Protein 6N1L (pdb70)

Nearest PDB structures (foldseek):
  6n1l-assembly1_A  TM=1.007E+00  e=5.456E-18  Borreliella burgdorferi B31
  7mzt-assembly1_I  TM=9.643E-01  e=5.261E-14  Borreliella burgdorferi B31
  7rpr-assembly2_B  TM=9.375E-01  e=7.278E-10  Borrelia miyamotoi FR64b
  7rps-assembly1_A  TM=7.493E-01  e=1.195E-04  Borrelia miyamotoi FR64b

B-factor: mean 42.78, std 10.89, range [22.48, 83.99]

Sequence (141 aa):
RYQSYLEGVKYNVDSAIQTITKIYNTYTLFSTKLTQMYSTRLDNFAKAKAKEEAAKFTKEDLEKNFKTLLNYIQVSVKTAANFVYINDTHAKRKLENIEAEIKTLIAKIKEQSNLYEAYKAIVTSILLMRDSLKEVQGIID

Foldseek 3Di:
DLVVLLVLLLVLLVVLLVLLVVLLVVLVLLVVLVDLLPDPVDDPVRNVVSVVVNVPDDLVVVLVSLVSNLVSLVSSLVSLVPDDDDLSVVLSVLSVVLSVVSVVLSVQLVPDPDNNVSSVVCSVVSVVVSVSSVVSSVSRD

Radius of gyration: 18.2 Å; Cα contacts (8 Å, |Δi|>4): 124; chains: 1; bounding box: 62×23×26 Å

GO terms:
  GO:0060090 molecular adaptor activity (F, IDA)
  GO:0060090 molecular adaptor activity (F, EXP)
  GO:0001968 fibronectin binding (F, IPI)

Structure (mmCIF, N/CA/C/O backbone):
data_6N1L
#
_entry.id   6N1L
#
_cell.length_a   66.530
_cell.length_b   66.530
_cell.length_c   79.508
_cell.angle_alpha   90.000
_cell.angle_beta   90.000
_cell.angle_gamma   120.000
#
_symmetry.space_group_name_H-M   'P 65'
#
loop_
_entity.id
_entity.type
_entity.pdbx_description
1 polymer 'Fibronectin-binding protein BBK32'
2 water water
#
loop_
_atom_site.group_PDB
_atom_site.id
_atom_site.type_symbol
_atom_site.label_atom_id
_atom_site.label_alt_id
_atom_site.label_comp_id
_atom_site.label_asym_id
_atom_site.label_entity_id
_atom_site.label_seq_id
_atom_site.pdbx_PDB_ins_code
_atom_site.Cartn_x
_atom_site.Cartn_y
_atom_site.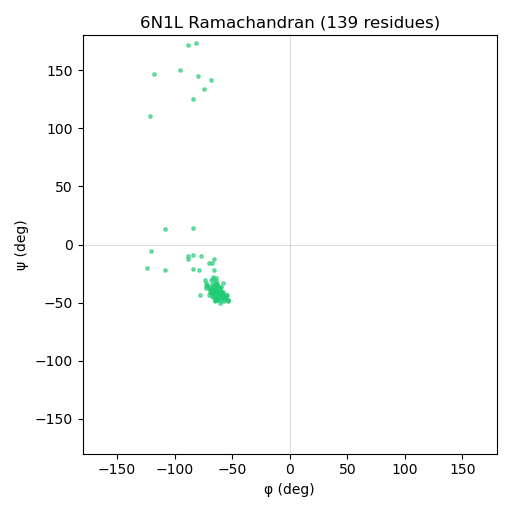Cartn_z
_atom_site.occupancy
_atom_site.B_iso_or_equiv
_atom_site.auth_seq_id
_atom_site.auth_comp_id
_atom_site.auth_asym_id
_atom_site.auth_atom_id
_atom_site.pdbx_PDB_model_num
ATOM 1 N N . ARG A 1 8 ? -16.98933 25.97595 31.08345 1.000 60.81838 208 ARG A N 1
ATOM 2 C CA . ARG A 1 8 ? -17.03925 26.80785 29.88552 1.000 60.53163 208 ARG A CA 1
ATOM 3 C C . ARG A 1 8 ? -16.39168 28.16575 30.15646 1.000 58.27261 208 ARG A C 1
ATOM 4 O O . ARG A 1 8 ? -15.26510 28.43131 29.73274 1.000 60.07111 208 ARG A O 1
ATOM 12 N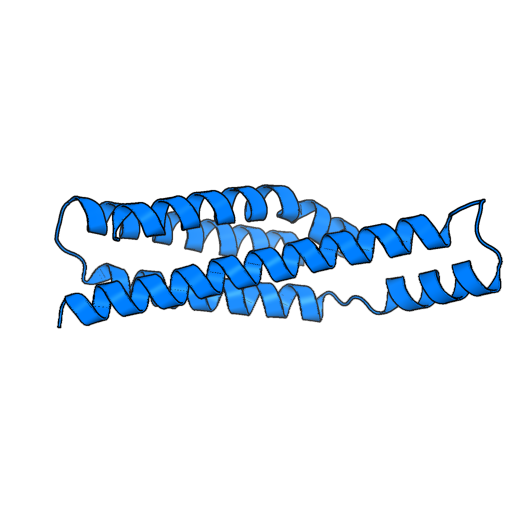 N . TYR A 1 9 ? -17.12255 29.02726 30.86698 1.000 59.06921 209 TYR A N 1
ATOM 13 C CA . TYR A 1 9 ? -16.55529 30.29523 31.31138 1.000 57.11394 209 TYR A CA 1
ATOM 14 C C . TYR A 1 9 ? -15.45453 30.07584 32.33685 1.000 58.29013 209 TYR A C 1
ATOM 15 O O . TYR A 1 9 ? -14.52222 30.88409 32.42938 1.000 54.23804 209 TYR A O 1
ATOM 24 N N . GLN A 1 10 ? -15.55506 28.99825 33.11932 1.000 56.40395 21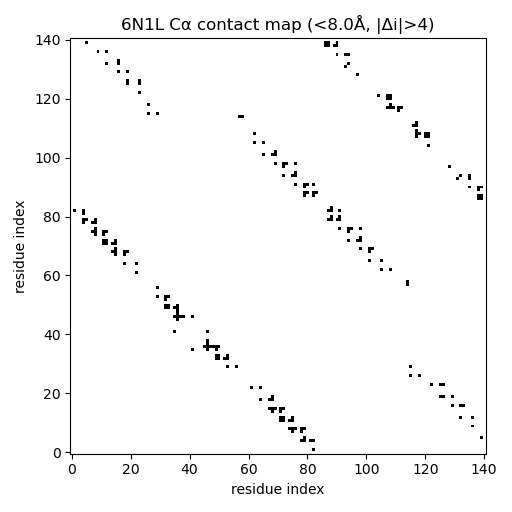0 GLN A N 1
ATOM 25 C CA . GLN A 1 10 ? -14.49102 28.65644 34.05653 1.000 57.70720 210 GLN A CA 1
ATOM 26 C C . GLN A 1 10 ? -13.18879 28.36426 33.32848 1.000 54.12185 210 GLN A C 1
ATOM 27 O O . GLN A 1 10 ? -12.11018 28.75406 33.79366 1.000 57.98870 210 GLN A O 1
ATOM 33 N N . SER A 1 11 ? -13.26354 27.67987 32.18366 1.000 50.52551 211 SER A N 1
ATOM 34 C CA . SER A 1 11 ? -12.04296 27.35365 31.45554 1.000 53.71201 211 SER A CA 1
ATOM 35 C C . SER A 1 11 ? -11.36183 28.60632 30.90996 1.000 52.50694 211 SER A C 1
ATOM 36 O O . SER A 1 11 ? -10.13638 28.6165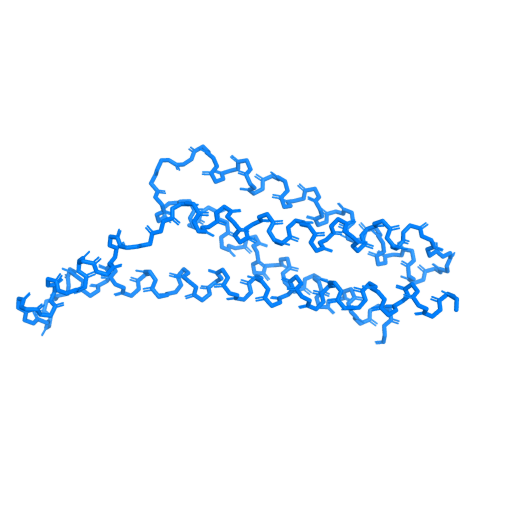4 30.73741 1.000 52.20818 211 SER A O 1
ATOM 39 N N . TYR A 1 12 ? -12.12953 29.66351 30.62901 1.000 48.04324 212 TYR A N 1
ATOM 40 C CA . TYR A 1 12 ? -11.52076 30.94830 30.29435 1.000 51.69482 212 TYR A CA 1
ATOM 41 C C . TYR A 1 12 ? -10.74779 31.50759 31.48225 1.000 50.34103 212 TYR A C 1
ATOM 42 O O . TYR A 1 12 ? -9.59475 31.93500 31.34260 1.000 45.89294 212 TYR A O 1
ATOM 51 N N . LEU A 1 13 ? -11.37438 31.52075 32.66102 1.000 48.11816 213 LEU A N 1
ATOM 52 C CA . LEU A 1 13 ? -10.70610 32.03827 33.84980 1.000 51.77964 213 LEU A CA 1
ATOM 53 C C . LEU A 1 13 ? -9.46724 31.21410 34.18658 1.000 53.37328 213 LEU A C 1
ATOM 54 O O . LEU A 1 13 ? -8.42939 31.76740 34.57450 1.000 53.07441 213 LEU A O 1
ATOM 59 N N . GLU A 1 14 ? -9.55226 29.89092 34.02025 1.000 52.20935 214 GLU A N 1
ATOM 60 C CA . GLU A 1 14 ? -8.40142 29.02276 34.25789 1.000 53.35968 214 GLU A CA 1
ATOM 61 C C . GLU A 1 14 ? -7.28573 29.29994 33.25762 1.000 51.25790 214 GLU A C 1
ATOM 62 O O . GLU A 1 14 ? -6.10818 29.38072 33.62874 1.000 52.01409 214 GLU A O 1
ATOM 68 N N . GLY A 1 15 ? -7.63940 29.41967 31.97559 1.000 48.10992 215 GLY A N 1
ATOM 69 C CA . GLY A 1 15 ? -6.64386 29.72101 30.95995 1.000 46.61062 215 GLY A CA 1
ATOM 70 C C . GLY A 1 15 ? -5.92602 31.03670 31.20805 1.000 45.44724 215 GLY A C 1
ATOM 71 O O . GLY A 1 15 ? -4.70966 31.13179 31.03287 1.000 42.77266 215 GLY A O 1
ATOM 72 N N . VAL A 1 16 ? -6.66217 32.06869 31.62633 1.000 41.71555 216 VAL A N 1
ATOM 73 C CA . VAL A 1 16 ? -6.00943 33.34967 31.89151 1.000 42.21784 216 VAL A CA 1
ATOM 74 C C . VAL A 1 16 ? -5.10650 33.24009 33.11439 1.000 46.47427 216 VAL A C 1
ATOM 75 O O . VAL A 1 16 ? -3.96441 33.72404 33.11056 1.000 38.97366 216 VAL A O 1
ATOM 79 N N . LYS A 1 17 ? -5.57825 32.55267 34.15988 1.000 46.56731 217 LYS A N 1
ATOM 80 C CA . LYS A 1 17 ? -4.76783 32.38457 35.36086 1.000 47.28531 217 LYS A CA 1
ATOM 81 C C . LYS A 1 17 ? -3.46763 31.64952 35.05388 1.000 44.16873 217 LYS A C 1
ATOM 82 O O . LYS A 1 17 ? -2.39789 32.03419 35.54316 1.000 47.41548 217 LYS A O 1
ATOM 88 N N . TYR A 1 18 ? -3.53223 30.60520 34.22642 1.000 42.37778 218 TYR A N 1
ATOM 89 C CA . TYR A 1 18 ? -2.32275 29.86037 33.89696 1.000 45.69894 218 TYR A CA 1
ATOM 90 C C . TYR A 1 18 ? -1.33177 30.72898 33.13219 1.000 46.37298 218 TYR A C 1
ATOM 91 O O . TYR A 1 18 ? -0.12780 30.73231 33.42582 1.000 39.95488 218 TYR A O 1
ATOM 100 N N . ASN A 1 19 ? -1.81831 31.45853 32.12781 1.000 41.56205 219 ASN A N 1
ATOM 101 C CA . ASN A 1 19 ? -0.90089 32.21674 31.28717 1.000 39.39296 219 ASN A CA 1
ATOM 102 C C . ASN A 1 19 ? -0.34639 33.43479 32.01516 1.000 39.81479 219 ASN A C 1
ATOM 103 O O . ASN A 1 19 ? 0.81345 33.80776 31.79209 1.000 33.50626 219 ASN A O 1
ATOM 108 N N . VAL A 1 20 ? -1.14016 34.05528 32.89561 1.000 37.01958 220 VAL A N 1
ATOM 109 C CA . VAL A 1 20 ? -0.62140 35.16123 33.69444 1.000 35.93210 220 VAL A CA 1
ATOM 110 C C . VAL A 1 20 ? 0.44528 34.65849 34.66624 1.000 40.22462 220 VAL A C 1
ATOM 111 O O . VAL A 1 20 ? 1.50781 35.28035 34.82931 1.000 34.86767 220 VAL A O 1
ATOM 115 N N . ASP A 1 21 ? 0.19486 33.51236 35.30317 1.000 37.46907 221 ASP A N 1
ATOM 116 C CA . ASP A 1 21 ? 1.19968 32.92961 36.19331 1.000 39.87104 221 ASP A CA 1
ATOM 117 C C . ASP A 1 21 ? 2.48797 32.63480 35.44667 1.000 36.64883 221 ASP A C 1
ATOM 118 O O . ASP A 1 21 ? 3.58625 32.89914 35.95454 1.000 36.50483 221 ASP A O 1
ATOM 123 N N . SER A 1 22 ? 2.37886 32.07567 34.23785 1.000 36.67683 222 SER A N 1
ATOM 124 C CA . SER A 1 22 ? 3.56507 31.81032 33.43522 1.000 37.93720 222 SER A CA 1
ATOM 125 C C . SER A 1 22 ? 4.27234 33.09889 33.04913 1.000 34.25094 222 SER A C 1
ATOM 126 O O . SER A 1 22 ? 5.50219 33.13295 32.96206 1.000 33.01601 222 SER A O 1
ATOM 129 N N . ALA A 1 23 ? 3.51771 34.16487 32.78598 1.000 32.80907 223 ALA A N 1
ATOM 130 C CA . ALA A 1 23 ? 4.15603 35.43601 32.45127 1.000 31.26231 223 ALA A CA 1
ATOM 131 C C . ALA A 1 23 ? 4.90946 35.98774 33.65009 1.000 32.53585 223 ALA A C 1
ATOM 132 O O . ALA A 1 23 ? 6.01771 36.53233 33.50067 1.000 30.63234 223 ALA A O 1
ATOM 134 N N . ILE A 1 24 ? 4.33599 35.83617 34.84503 1.000 31.00312 224 ILE A N 1
ATOM 135 C CA . ILE A 1 24 ? 4.98638 36.29146 36.06669 1.000 33.74152 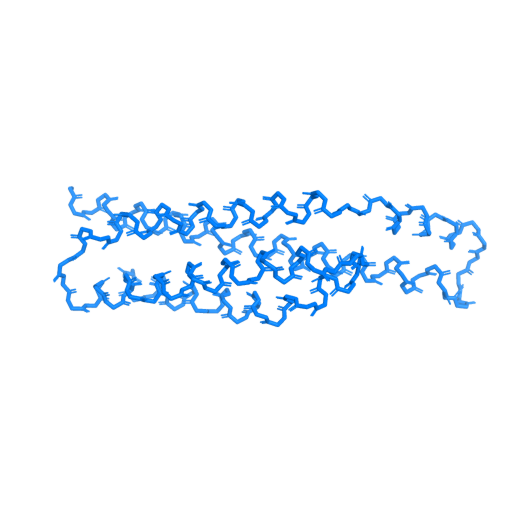224 ILE A CA 1
ATOM 136 C C . ILE A 1 24 ? 6.30080 35.54979 36.25516 1.000 32.29737 224 ILE A C 1
ATOM 137 O O . ILE A 1 24 ? 7.34601 36.15558 36.53395 1.000 29.56255 224 ILE A O 1
ATOM 142 N N . GLN A 1 25 ? 6.25895 34.22565 36.09046 1.000 31.48159 225 GLN A N 1
ATOM 143 C CA . GLN A 1 25 ? 7.47149 33.41230 36.17946 1.000 31.28371 225 GLN A CA 1
ATOM 144 C C . GLN A 1 25 ? 8.52595 33.85202 35.17180 1.000 30.58654 225 GLN A C 1
ATOM 145 O O . GLN A 1 25 ? 9.72741 33.84546 35.47826 1.000 32.92268 225 GLN A O 1
ATOM 151 N N . THR A 1 26 ? 8.10458 34.18005 33.94486 1.000 28.65866 226 THR A N 1
ATOM 152 C CA . THR A 1 26 ? 9.04246 34.59952 32.91404 1.000 27.86100 226 THR A CA 1
ATOM 153 C C . THR A 1 26 ? 9.71426 35.91647 33.28324 1.000 30.87693 226 THR A C 1
ATOM 154 O O . THR A 1 26 ? 10.92059 36.07821 33.07264 1.000 28.23451 226 THR A O 1
ATOM 158 N N . ILE A 1 27 ? 8.94603 36.87823 33.80135 1.000 28.78823 227 ILE A N 1
ATOM 159 C CA . ILE A 1 27 ? 9.55574 38.11857 34.26857 1.000 25.30273 227 ILE A CA 1
ATOM 160 C C . ILE A 1 27 ? 10.58751 37.82879 35.34783 1.000 28.70335 227 ILE A C 1
ATOM 161 O O . ILE A 1 27 ? 11.68413 38.38979 35.34093 1.000 27.22704 227 ILE A O 1
ATOM 166 N N . THR A 1 28 ? 10.25944 36.94733 36.29322 1.000 27.21002 228 THR A N 1
ATOM 167 C CA . THR A 1 28 ? 11.21757 36.64444 37.35040 1.000 31.08126 228 THR A CA 1
ATOM 168 C C . THR A 1 28 ? 12.48440 36.03905 36.76028 1.000 29.08129 228 THR A C 1
ATOM 169 O O . THR A 1 28 ? 13.59844 36.37506 37.18461 1.000 26.61658 228 THR A O 1
ATOM 173 N N . LYS A 1 29 ? 12.33333 35.19364 35.73520 1.000 30.07393 229 LYS A N 1
ATOM 174 C CA . LYS A 1 29 ? 13.49155 34.61440 35.05528 1.000 32.17999 229 LYS A CA 1
ATOM 175 C C . LYS A 1 29 ? 14.35923 35.69495 34.41589 1.000 30.89312 229 LYS A C 1
ATOM 176 O O . LYS A 1 29 ? 15.59581 35.65945 34.52685 1.000 28.68230 229 LYS A O 1
ATOM 182 N N . ILE A 1 30 ? 13.72789 36.67665 33.75785 1.000 27.82528 230 ILE A N 1
ATOM 183 C CA . ILE A 1 30 ? 14.47761 37.76640 33.14378 1.000 26.14274 230 ILE A CA 1
ATOM 184 C C . ILE A 1 30 ? 15.19878 38.58008 34.21392 1.000 25.86556 230 ILE A C 1
ATOM 185 O O . ILE A 1 30 ? 16.36843 38.94360 34.05038 1.000 25.74012 230 ILE A O 1
ATOM 190 N N . TYR A 1 31 ? 14.50395 38.90229 35.31324 1.000 25.38483 231 TYR A N 1
ATOM 191 C CA . TYR A 1 31 ? 15.12909 39.72196 36.34711 1.000 27.68404 231 TYR A CA 1
ATOM 192 C C . TYR A 1 31 ? 16.28295 38.97058 37.01498 1.000 27.05151 231 TYR A C 1
ATOM 193 O O . TYR A 1 31 ? 17.33125 39.55985 37.30457 1.000 28.59525 231 TYR A O 1
ATOM 202 N N . ASN A 1 32 ? 16.10231 37.67070 37.25091 1.000 25.79560 232 ASN A N 1
ATOM 203 C CA . ASN A 1 32 ? 17.18764 36.87741 37.83409 1.000 29.51083 232 ASN A CA 1
ATOM 204 C C . ASN A 1 32 ? 18.39175 36.81307 36.90374 1.000 29.98670 232 ASN A C 1
ATOM 205 O O . ASN A 1 32 ? 19.53922 36.80334 37.37503 1.000 27.90825 232 ASN A O 1
ATOM 210 N N . THR A 1 33 ? 18.15964 36.78852 35.59019 1.000 26.16787 233 THR A N 1
ATOM 211 C CA . THR A 1 33 ? 19.27396 36.83086 34.64111 1.000 29.65199 233 THR A CA 1
ATOM 212 C C . THR A 1 33 ? 20.02850 38.15215 34.74516 1.000 28.12054 233 THR A C 1
ATOM 213 O O . THR A 1 33 ? 21.26437 38.18264 34.79587 1.000 27.13806 233 THR A O 1
ATOM 217 N N . TYR A 1 34 ? 19.29324 39.26124 34.77917 1.000 25.09192 234 TYR A N 1
ATOM 218 C CA . TYR A 1 34 ? 19.91460 40.55985 34.98873 1.000 28.91312 234 TYR A CA 1
ATOM 219 C C . TYR A 1 34 ? 20.74085 40.58450 36.27286 1.000 27.16082 234 TYR A C 1
ATOM 220 O O . TYR A 1 34 ? 21.87517 41.07199 36.27188 1.000 28.13883 234 TYR A O 1
ATOM 229 N N . THR A 1 35 ? 20.21136 40.02463 37.36218 1.000 25.38297 235 THR A N 1
ATOM 230 C CA . THR A 1 35 ? 20.94655 40.04919 38.62879 1.000 29.93204 235 THR A CA 1
ATOM 231 C C . THR A 1 35 ? 22.25870 39.28272 38.50857 1.000 30.47854 235 THR A C 1
ATOM 232 O O . THR A 1 35 ? 23.32669 39.76422 38.92213 1.000 28.44744 235 THR A O 1
ATOM 236 N N . LEU A 1 36 ? 22.19385 38.09953 37.90354 1.000 27.44107 236 LEU A N 1
ATOM 237 C CA . LEU A 1 36 ? 23.38307 37.27212 37.72210 1.000 26.38287 236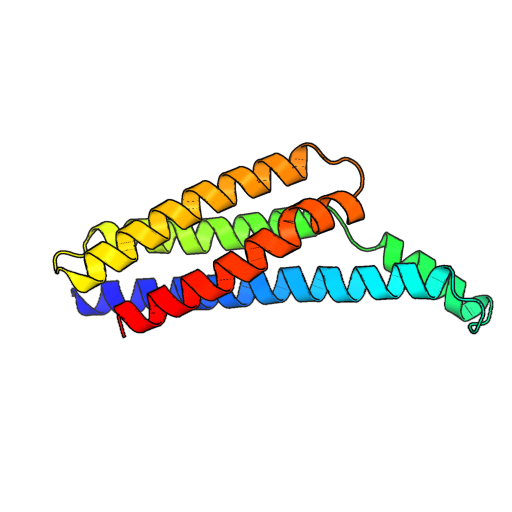 LEU A CA 1
ATOM 238 C C . LEU A 1 36 ? 24.39657 37.95280 36.81026 1.000 28.92377 236 LEU A C 1
ATOM 239 O O . LEU A 1 36 ? 25.59664 37.99174 37.12131 1.000 28.71851 236 LEU A O 1
ATOM 244 N N . PHE A 1 37 ? 23.93828 38.47876 35.66589 1.000 26.86723 237 PHE A N 1
ATOM 245 C CA . PHE A 1 37 ? 24.80012 39.22297 34.75224 1.000 30.46789 237 PHE A CA 1
ATOM 246 C C . PHE A 1 37 ? 25.51883 40.34330 35.49924 1.000 32.53739 237 PHE A C 1
ATOM 247 O O . PHE A 1 37 ? 26.74741 40.47718 35.41885 1.000 31.36975 237 PHE A O 1
ATOM 255 N N . SER A 1 38 ? 24.75792 41.12315 36.28233 1.000 32.02346 238 SER A N 1
ATOM 256 C CA . SER A 1 38 ? 25.33690 42.21895 37.06027 1.000 29.49449 238 SER A CA 1
ATOM 257 C C . SER A 1 38 ? 26.47344 41.75267 37.96335 1.000 31.41830 238 SER A C 1
ATOM 258 O O . SER A 1 38 ? 27.52084 42.41042 38.03884 1.000 35.16519 238 SER A O 1
ATOM 261 N N . THR A 1 39 ? 26.29906 40.61618 38.64374 1.000 29.90319 239 THR A N 1
ATOM 262 C CA . THR A 1 39 ? 27.34547 40.14767 39.55016 1.000 34.89761 239 THR A CA 1
ATOM 263 C C . THR A 1 39 ? 28.60872 39.73263 38.80227 1.000 34.78813 239 THR A C 1
ATOM 264 O O . THR A 1 39 ? 29.71273 39.92747 39.32172 1.000 33.29203 239 THR A O 1
ATOM 268 N N . LYS A 1 40 ? 28.47848 39.17649 37.59073 1.000 31.38513 240 LYS A N 1
ATOM 269 C CA . LYS A 1 40 ? 29.66969 38.82224 36.81802 1.000 32.40580 240 LYS A CA 1
ATOM 270 C C . LYS A 1 40 ? 30.44665 40.06207 36.40110 1.000 35.98829 240 LYS A C 1
ATOM 271 O O . LYS A 1 40 ? 31.68632 40.05361 36.38707 1.000 34.71668 240 LYS A O 1
ATOM 277 N N . LEU A 1 41 ? 29.73269 41.12635 36.02213 1.000 32.31333 241 LEU A N 1
ATOM 278 C CA . LEU A 1 41 ? 30.37635 42.37477 35.64656 1.000 35.12910 241 LEU A CA 1
ATOM 279 C C . LEU A 1 41 ? 31.06522 43.00318 36.84734 1.000 42.70517 241 LEU A C 1
ATOM 280 O O . LEU A 1 41 ? 32.16918 43.55070 36.72294 1.000 40.12715 241 LEU A O 1
ATOM 285 N N . THR A 1 42 ? 30.43215 42.91618 38.02085 1.000 38.15791 242 THR A N 1
ATOM 286 C CA . THR A 1 42 ? 31.06378 43.40452 39.24222 1.000 42.54342 242 THR A CA 1
ATOM 287 C C . THR A 1 42 ? 32.30334 42.58710 39.58242 1.000 41.84315 242 THR A C 1
ATOM 288 O O . THR A 1 42 ? 33.37003 43.14762 39.86346 1.000 47.66891 242 THR A O 1
ATOM 292 N N . GLN A 1 43 ? 32.18731 41.25566 39.53750 1.000 37.21205 243 GLN A N 1
ATOM 293 C CA . GLN A 1 43 ? 33.29676 40.38964 39.93269 1.000 40.08876 243 GLN A CA 1
ATOM 294 C C . GLN A 1 43 ? 34.51472 40.59634 39.04463 1.000 46.49486 243 GLN A C 1
ATOM 295 O O . GLN A 1 43 ? 35.65335 40.60812 39.53231 1.000 44.99703 243 GLN A O 1
ATOM 301 N N . MET A 1 44 ? 34.30312 40.75487 37.73734 1.000 43.38835 244 MET A N 1
ATOM 302 C CA . MET A 1 44 ? 35.44192 40.80761 36.82628 1.000 50.90118 244 MET A CA 1
ATOM 303 C C . MET A 1 44 ? 36.25938 42.08853 36.97843 1.000 53.74993 244 MET A C 1
ATOM 304 O O . MET A 1 44 ? 37.40473 42.12640 36.51780 1.000 58.01487 244 MET A O 1
ATOM 309 N N . TYR A 1 45 ? 35.71926 43.12426 37.62599 1.000 55.06958 245 TYR A N 1
ATOM 310 C CA . TYR A 1 45 ? 36.48235 44.32742 37.94997 1.000 56.09909 245 TYR A CA 1
ATOM 311 C C . TYR A 1 45 ? 36.79628 44.44919 39.43782 1.000 56.11486 245 TYR A C 1
ATOM 312 O O . TYR A 1 45 ? 37.21374 45.52574 39.88100 1.000 60.80610 245 TYR A O 1
ATOM 321 N N . SER A 1 46 ? 36.60547 43.38524 40.21728 1.000 51.27761 246 SER A N 1
ATOM 322 C CA . SER A 1 46 ? 36.75563 43.46871 41.66273 1.000 51.05290 246 SER A CA 1
ATOM 323 C C . SER A 1 46 ? 38.22841 43.41878 42.05875 1.000 56.08295 246 SER A C 1
ATOM 324 O O . SER A 1 46 ? 39.04484 42.74770 41.42097 1.000 57.50894 246 SER A O 1
ATOM 327 N N . THR A 1 47 ? 38.56826 44.16411 43.11074 1.000 57.55680 247 THR A N 1
ATOM 328 C CA . THR A 1 47 ? 39.94290 44.18157 43.59533 1.000 59.78027 247 THR A CA 1
ATOM 329 C C . THR A 1 47 ? 40.22481 43.08674 44.61036 1.000 58.50612 247 THR A C 1
ATOM 330 O O . THR A 1 47 ? 41.39439 42.82995 44.91227 1.000 63.09421 247 THR A O 1
ATOM 334 N N . ARG A 1 48 ? 39.18662 42.42745 45.12572 1.000 58.06105 248 ARG A N 1
ATOM 335 C CA . ARG A 1 48 ? 39.36216 41.37931 46.12099 1.000 58.37680 248 ARG A CA 1
ATOM 336 C C . ARG A 1 48 ? 39.67212 40.01846 45.50926 1.000 55.69007 248 ARG A C 1
ATOM 337 O O . ARG A 1 48 ? 40.20873 39.15221 46.20818 1.000 61.23715 248 ARG A O 1
ATOM 345 N N . LEU A 1 49 ? 39.34656 39.80632 44.23685 1.000 52.34515 249 LEU A N 1
ATOM 346 C CA . LEU A 1 49 ? 39.44579 38.49452 43.60925 1.000 50.80895 249 LEU A CA 1
ATOM 347 C C . LEU A 1 49 ? 40.76733 38.33253 42.86959 1.000 45.95741 249 LEU A C 1
ATOM 348 O O . LEU A 1 49 ? 41.32254 39.29960 42.34456 1.000 48.41610 249 LEU A O 1
ATOM 353 N N . ASP A 1 50 ? 41.24710 37.08954 42.80128 1.000 42.32208 250 ASP A N 1
ATOM 354 C CA . ASP A 1 50 ? 42.49112 36.81223 42.09581 1.000 47.38632 250 ASP A CA 1
ATOM 355 C C . ASP A 1 50 ? 42.24443 36.70489 40.58674 1.000 50.67458 250 ASP A C 1
ATOM 356 O O . ASP A 1 50 ? 41.10419 36.73396 40.10380 1.000 47.54253 250 ASP A O 1
ATOM 361 N N . ASN A 1 51 ? 43.34049 36.58197 39.83525 1.000 43.13037 251 ASN A N 1
ATOM 362 C CA . ASN A 1 51 ? 43.25474 36.67998 38.38100 1.000 45.95540 251 ASN A CA 1
ATOM 363 C C . ASN A 1 51 ? 42.46114 35.53084 37.78132 1.000 43.47613 251 ASN A C 1
ATOM 364 O O . ASN A 1 51 ? 41.65013 35.74410 36.87121 1.000 48.85282 251 ASN A O 1
ATOM 369 N N . PHE A 1 52 ? 42.68161 34.30738 38.27166 1.000 39.86861 252 PHE A N 1
ATOM 370 C CA . PHE A 1 52 ? 41.88637 33.17236 37.81590 1.000 41.30726 252 PHE A CA 1
ATOM 371 C C . PHE A 1 52 ? 40.39648 33.45822 37.97578 1.000 47.35520 252 PHE A C 1
ATOM 372 O O . PHE A 1 52 ? 39.60995 33.27452 37.03783 1.000 44.59891 252 PHE A O 1
ATOM 380 N N . ALA A 1 53 ? 39.99720 33.94658 39.15444 1.000 40.67444 253 ALA A N 1
ATOM 381 C CA . ALA A 1 53 ? 38.57788 34.15690 39.42196 1.000 44.87512 253 ALA A CA 1
ATOM 382 C C . ALA A 1 53 ? 38.00091 35.27662 38.56347 1.000 45.68139 253 ALA A C 1
ATOM 383 O O . ALA A 1 53 ? 36.88170 35.15414 38.05236 1.000 43.27753 253 ALA A O 1
ATOM 385 N N . LYS A 1 54 ? 38.73515 36.38141 38.40295 1.000 40.11117 254 LYS A N 1
ATOM 386 C CA . LYS A 1 54 ? 38.24865 37.45843 37.54693 1.000 44.93789 254 LYS A CA 1
ATOM 387 C C . LYS A 1 54 ? 38.14508 37.00622 36.09616 1.000 46.05501 254 LYS A C 1
ATOM 388 O O . LYS A 1 54 ? 37.22998 37.41557 35.37062 1.000 43.05412 254 LYS A O 1
ATOM 394 N N . ALA A 1 55 ? 39.08849 36.17616 35.64993 1.000 44.03204 255 ALA A N 1
ATOM 395 C CA . ALA A 1 55 ? 39.03278 35.67736 34.28140 1.000 45.28056 255 ALA A CA 1
ATOM 396 C C . ALA A 1 55 ? 37.80972 34.80401 34.07085 1.000 43.09589 255 ALA A C 1
ATOM 397 O O . ALA A 1 55 ? 37.17454 34.85951 33.01162 1.000 44.19171 255 ALA A O 1
ATOM 399 N N . LYS A 1 56 ? 37.47659 33.97366 35.06007 1.000 37.53751 256 LYS A N 1
ATOM 400 C CA . LYS A 1 56 ? 36.29287 33.14020 34.93472 1.000 42.94445 256 LYS A CA 1
ATOM 401 C C . LYS A 1 56 ? 35.04599 34.00714 34.88531 1.000 45.00198 256 LYS A C 1
ATOM 402 O O . LYS A 1 56 ? 34.11122 33.71730 34.13202 1.000 39.34658 256 LYS A O 1
ATOM 408 N N . ALA A 1 57 ? 35.04225 35.10802 35.64574 1.000 39.57621 257 ALA A N 1
ATOM 409 C CA . ALA A 1 57 ? 33.88544 35.99978 35.66691 1.000 39.06261 257 ALA A CA 1
ATOM 410 C C . ALA A 1 57 ? 33.73280 36.74542 34.34466 1.000 38.19384 257 ALA A C 1
ATOM 411 O O . ALA A 1 57 ? 32.61280 36.94891 33.85987 1.000 35.67661 257 ALA A O 1
ATOM 413 N N . LYS A 1 58 ? 34.84709 37.14645 33.73950 1.000 37.33694 258 LYS A N 1
ATOM 414 C CA . LYS A 1 58 ? 34.79188 37.78687 32.43175 1.000 39.04937 258 LYS A CA 1
ATOM 415 C C . LYS A 1 58 ? 34.23627 36.83478 31.37277 1.000 38.62891 258 LYS A C 1
ATOM 416 O O . LYS A 1 58 ? 33.39742 37.23110 30.55436 1.000 38.34950 258 LYS A O 1
ATOM 422 N N . GLU A 1 59 ? 34.70343 35.57910 31.36515 1.000 37.31271 259 GLU A N 1
ATOM 423 C CA . GLU A 1 59 ? 34.11764 34.57150 30.48373 1.000 38.03018 259 GLU A CA 1
ATOM 424 C C . GLU A 1 59 ? 32.62221 34.43513 30.72297 1.000 39.11618 259 GLU A C 1
ATOM 425 O O . GLU A 1 59 ? 31.83535 34.36973 29.77400 1.000 34.64108 259 GLU A O 1
ATOM 431 N N . GLU A 1 60 ? 32.21588 34.37175 31.99256 1.000 33.86628 260 GLU A N 1
ATOM 432 C CA . GLU A 1 60 ? 30.80167 34.17865 32.29164 1.000 34.31218 260 GLU A CA 1
ATOM 433 C C . GLU A 1 60 ? 29.97645 35.38780 31.87074 1.000 36.02718 260 GLU A C 1
ATOM 434 O O . GLU A 1 60 ? 28.86147 35.22892 31.36677 1.000 34.24351 260 GLU A O 1
ATOM 440 N N . ALA A 1 61 ? 30.50745 36.59906 32.05497 1.000 33.04504 261 ALA A N 1
ATOM 441 C CA . ALA A 1 61 ? 29.77456 37.78757 31.62209 1.000 32.75576 261 ALA A CA 1
ATOM 442 C C . ALA A 1 61 ? 29.58927 37.79452 30.11109 1.000 35.52117 261 ALA A C 1
ATOM 443 O O . ALA A 1 61 ? 28.58065 38.30189 29.60784 1.000 31.17267 261 ALA A O 1
ATOM 445 N N . ALA A 1 62 ? 30.54217 37.21427 29.36823 1.000 32.05568 262 ALA A N 1
ATOM 446 C CA . ALA A 1 62 ? 30.44073 37.16312 27.91542 1.000 36.56170 262 ALA A CA 1
ATOM 447 C C . ALA A 1 62 ? 29.46539 36.10423 27.41492 1.000 33.01883 262 ALA A C 1
ATOM 448 O O . ALA A 1 62 ? 29.16157 36.09112 26.21740 1.000 35.52412 262 ALA A O 1
ATOM 450 N N . LYS A 1 63 ? 28.97775 35.22148 28.27938 1.000 30.11442 263 LYS A N 1
ATOM 451 C CA . LYS A 1 63 ? 28.09304 34.15635 27.82982 1.000 31.92978 263 LYS A CA 1
ATOM 452 C C . LYS A 1 63 ? 26.62604 34.57340 27.82537 1.000 34.00940 263 LYS A C 1
ATOM 453 O O . LYS A 1 63 ? 25.79379 33.84774 27.27233 1.000 37.04706 263 LYS A O 1
ATOM 459 N N . PHE A 1 64 ? 26.29401 35.72199 28.40178 1.000 33.44951 264 PHE A N 1
ATOM 460 C CA . PHE A 1 64 ? 24.92425 36.22654 28.32381 1.000 35.63197 264 PHE A CA 1
ATOM 461 C C . PHE A 1 64 ? 24.65572 36.77310 26.92333 1.000 35.62684 264 PHE A C 1
ATOM 462 O O . PHE A 1 64 ? 25.46596 37.53141 26.37883 1.000 36.95768 264 PHE A O 1
ATOM 470 N N . THR A 1 65 ? 23.50568 36.40845 26.33871 1.000 36.25603 265 THR A N 1
ATOM 471 C CA . THR A 1 65 ? 23.20211 36.77561 24.96013 1.000 39.42481 265 THR A CA 1
ATOM 472 C C . THR A 1 65 ? 21.96617 37.66083 24.86848 1.000 44.81452 265 THR A C 1
ATOM 473 O O . THR A 1 65 ? 21.01909 37.53302 25.65438 1.000 40.81716 265 THR A O 1
ATOM 477 N N . LYS A 1 66 ? 21.98960 38.56234 23.88329 1.000 44.28293 266 LYS A N 1
ATOM 478 C CA . LYS A 1 66 ? 20.78867 39.30366 23.52210 1.000 45.75418 266 LYS A CA 1
ATOM 479 C C . LYS A 1 66 ? 19.71456 38.38067 22.96950 1.000 45.38864 266 LYS A C 1
ATOM 480 O O . LYS A 1 66 ? 18.51820 38.63315 23.16946 1.000 44.22415 266 LYS A O 1
ATOM 486 N N . GLU A 1 67 ? 20.12107 37.31407 22.27131 1.000 42.11954 267 GLU A N 1
ATOM 487 C CA . GLU A 1 67 ? 19.16460 36.31855 21.79785 1.000 44.37323 267 GLU A CA 1
ATOM 488 C C . GLU A 1 67 ? 18.35839 35.73219 22.94948 1.000 42.04398 267 GLU A C 1
ATOM 489 O O . GLU A 1 67 ? 17.13858 35.56017 22.83841 1.000 39.36820 267 GLU A O 1
ATOM 495 N N . ASP A 1 68 ? 19.02370 35.41184 24.06470 1.000 40.50419 268 ASP A N 1
ATOM 496 C CA . ASP A 1 68 ? 18.33003 34.83055 25.20802 1.000 38.63731 268 ASP A CA 1
ATOM 497 C C . ASP A 1 68 ? 17.34616 35.82725 25.81691 1.000 35.78694 268 ASP A C 1
ATOM 498 O O . ASP A 1 68 ? 16.23357 35.45035 26.21470 1.000 38.24046 268 ASP A O 1
ATOM 503 N N . LEU A 1 69 ? 17.75009 37.09499 25.91747 1.000 34.45457 269 LEU A N 1
ATOM 504 C CA . LEU A 1 69 ? 16.83190 38.12075 26.40855 1.000 36.37320 269 LEU A CA 1
ATOM 505 C C . LEU A 1 69 ? 15.63570 38.26098 25.47487 1.000 40.81848 269 LEU A C 1
ATOM 506 O O . LEU A 1 69 ? 14.48298 38.37705 25.92840 1.000 36.34518 269 LEU A O 1
ATOM 511 N N . GLU A 1 70 ? 15.88672 38.22289 24.16343 1.000 36.02552 270 GLU A N 1
ATOM 512 C CA . GLU A 1 70 ? 14.79139 38.39089 23.20903 1.000 41.04696 270 GLU A CA 1
ATOM 513 C C . GLU A 1 70 ? 13.86448 37.18109 23.22414 1.000 39.68596 270 GLU A C 1
ATOM 514 O O . GLU A 1 70 ? 12.63358 37.33157 23.11205 1.000 38.48226 270 GLU A O 1
ATOM 520 N N . LYS A 1 71 ? 14.43048 35.97852 23.39352 1.000 35.15968 271 LYS A N 1
ATOM 521 C CA . LYS A 1 71 ? 13.61923 34.77366 23.54726 1.000 39.08432 271 LYS A CA 1
ATOM 522 C C . LYS A 1 71 ? 12.71271 34.87554 24.76302 1.000 39.47978 271 LYS A C 1
ATOM 523 O O . LYS A 1 71 ? 11.50486 34.61904 24.67568 1.000 36.07427 271 LYS A O 1
ATOM 529 N N . ASN A 1 72 ? 13.27500 35.26319 25.91068 1.000 38.13255 272 ASN A N 1
ATOM 530 C CA . ASN A 1 72 ? 12.46176 35.42084 27.11102 1.000 34.08368 272 ASN A CA 1
ATOM 531 C C . ASN A 1 72 ? 11.36805 36.47233 26.91130 1.000 32.24394 272 ASN A C 1
ATOM 532 O O . ASN A 1 72 ? 10.25567 36.32005 27.42895 1.000 34.02426 272 ASN A O 1
ATOM 537 N N . PHE A 1 73 ? 11.65679 37.54713 26.17101 1.000 30.79012 273 PHE A N 1
ATOM 538 C CA . PHE A 1 73 ? 10.60353 38.54183 25.94742 1.000 33.85565 273 PHE A CA 1
ATOM 539 C C . PHE A 1 73 ? 9.53818 38.01596 24.99242 1.000 39.74068 273 PHE A C 1
ATOM 540 O O . PHE A 1 73 ? 8.35046 38.31892 25.15518 1.000 32.88492 273 PHE A O 1
ATOM 548 N N . LYS A 1 74 ? 9.92604 37.21748 24.00076 1.000 35.63799 274 LYS A N 1
ATOM 549 C CA . LYS A 1 74 ? 8.89401 36.62038 23.15008 1.000 36.08259 274 LYS A CA 1
ATOM 550 C C . LYS A 1 74 ? 8.03545 35.64607 23.93644 1.000 36.11672 274 LYS A C 1
ATOM 551 O O . LYS A 1 74 ? 6.80997 35.60620 23.75132 1.000 39.17483 274 LYS A O 1
ATOM 557 N N . THR A 1 75 ? 8.64527 34.86628 24.83503 1.000 31.86576 275 THR A N 1
ATOM 558 C CA . THR A 1 75 ? 7.87360 33.99048 25.70892 1.000 33.13618 275 THR A CA 1
ATOM 559 C C . THR A 1 75 ? 6.89229 34.80487 26.55388 1.000 37.16764 275 THR A C 1
ATOM 560 O O . THR A 1 75 ? 5.70723 34.46443 26.66279 1.000 34.24560 275 THR A O 1
ATOM 564 N N . LEU A 1 76 ? 7.37719 35.90598 27.13557 1.000 30.47696 276 LEU A N 1
ATOM 565 C CA . LEU A 1 76 ? 6.50775 36.77583 27.93366 1.000 29.29136 276 LEU A CA 1
ATOM 566 C C . LEU A 1 76 ? 5.35690 37.33568 27.09747 1.000 28.99276 276 LEU A C 1
ATOM 567 O O . LEU A 1 76 ? 4.19414 37.29125 27.52015 1.000 31.24211 276 LEU A O 1
ATOM 572 N N . LEU A 1 77 ? 5.66363 37.90039 25.92669 1.000 28.06487 277 LEU A N 1
ATOM 573 C CA . LEU A 1 77 ? 4.62118 38.43441 25.05594 1.000 32.84940 277 LEU A CA 1
ATOM 574 C C . LEU A 1 77 ? 3.59066 37.36486 24.71110 1.000 36.73252 277 LEU A C 1
ATOM 575 O O . LEU A 1 77 ? 2.37326 37.59794 24.79222 1.000 31.33733 277 LEU A O 1
ATOM 580 N N . ASN A 1 78 ? 4.06233 36.18020 24.32072 1.000 34.09491 278 ASN A N 1
ATOM 581 C CA . ASN A 1 78 ? 3.13186 35.12726 23.92061 1.000 37.75896 278 ASN A CA 1
ATOM 582 C C . ASN A 1 78 ? 2.18524 34.75106 25.05443 1.000 36.20368 278 ASN A C 1
ATOM 583 O O . ASN A 1 78 ? 0.98252 34.57421 24.82605 1.000 37.40619 278 ASN A O 1
ATOM 588 N N . TYR A 1 79 ? 2.69932 34.62605 26.28461 1.000 33.23752 279 TYR A N 1
ATOM 589 C CA . TYR A 1 79 ? 1.82328 34.30742 27.40733 1.000 34.21944 279 TYR A CA 1
ATOM 590 C C . TYR A 1 79 ? 0.75998 35.38860 27.58973 1.000 32.10230 279 TYR A C 1
ATOM 591 O O . TYR A 1 79 ? -0.41478 35.07984 27.83443 1.000 33.48910 279 TYR A O 1
ATOM 600 N N . ILE A 1 80 ? 1.14565 36.66131 27.46824 1.000 28.87968 280 ILE A N 1
ATOM 601 C CA . ILE A 1 80 ? 0.17131 37.74018 27.64657 1.000 31.41647 280 ILE A CA 1
ATOM 602 C C . ILE A 1 80 ? -0.79937 37.79384 26.47076 1.000 31.22918 280 ILE A C 1
ATOM 603 O O . ILE A 1 80 ? -1.99043 38.08745 26.64456 1.000 32.04295 280 ILE A O 1
ATOM 608 N N . GLN A 1 81 ? -0.31863 37.51009 25.25710 1.000 30.82157 281 GLN A N 1
ATOM 609 C CA . GLN A 1 81 ? -1.20538 37.57535 24.09836 1.000 37.19030 281 GLN A CA 1
ATOM 610 C C . GLN A 1 81 ? -2.27125 36.48995 24.16291 1.000 34.98576 281 GLN A C 1
ATOM 611 O O . GLN A 1 81 ? -3.43259 36.73825 23.80497 1.000 34.86210 281 GLN A O 1
ATOM 617 N N . VAL A 1 82 ? -1.90680 35.29834 24.65359 1.000 34.81988 282 VAL A N 1
ATOM 618 C CA . VAL A 1 82 ? -2.90253 34.25650 24.90923 1.000 38.68212 282 VAL A CA 1
ATOM 619 C C . VAL A 1 82 ? -3.86585 34.69566 26.00874 1.000 39.14148 282 VAL A C 1
ATOM 620 O O . VAL A 1 82 ? -5.07938 34.43855 25.93428 1.000 35.13496 282 VAL A O 1
ATOM 624 N N . SER A 1 83 ? -3.33870 35.34165 27.05386 1.000 32.96345 283 SER A N 1
ATOM 625 C CA . SER A 1 83 ? -4.18769 35.84004 28.13229 1.000 32.32820 283 SER A CA 1
ATOM 626 C C . SER A 1 83 ? -5.22672 36.81029 27.59077 1.000 32.20463 283 SER A C 1
ATOM 627 O O . SER A 1 83 ? -6.41047 36.72393 27.94669 1.000 34.16513 283 SER A O 1
ATOM 630 N N . VAL A 1 84 ? -4.80172 37.72453 26.71182 1.000 31.69343 284 VAL A N 1
ATOM 631 C CA . VAL A 1 84 ? -5.69743 38.74420 26.17507 1.000 32.66426 284 VAL A CA 1
ATOM 632 C C . VAL A 1 84 ? -6.75098 38.10356 25.27576 1.000 36.68223 284 VAL A C 1
ATOM 633 O O . VAL A 1 84 ? -7.94169 38.42338 25.36517 1.000 34.10475 284 VAL A O 1
ATOM 637 N N . LYS A 1 85 ? -6.32755 37.17811 24.40643 1.000 34.03573 285 LYS A N 1
ATOM 638 C CA . LYS A 1 85 ? -7.29393 36.50897 23.53647 1.000 36.23986 285 LYS A CA 1
ATOM 639 C C . LYS A 1 85 ? -8.35770 35.78171 24.35239 1.000 40.35520 285 LYS A C 1
ATOM 640 O O . LYS A 1 85 ? -9.56063 35.85680 24.04201 1.000 35.40023 285 LYS A O 1
ATOM 646 N N . THR A 1 86 ? -7.93417 35.08761 25.41101 1.000 34.48431 286 THR A N 1
ATOM 647 C CA . THR A 1 86 ? -8.87274 34.36425 26.26003 1.000 38.08560 286 THR A CA 1
ATOM 648 C C . THR A 1 86 ? -9.73926 35.32452 27.06149 1.000 38.22590 286 THR A C 1
ATOM 649 O O . THR A 1 86 ? -10.96203 35.14123 27.15984 1.000 35.55867 286 THR A O 1
ATOM 653 N N . ALA A 1 87 ? -9.13664 36.37653 27.61896 1.000 32.06287 287 ALA A N 1
ATOM 654 C CA . ALA A 1 87 ? -9.91111 37.32227 28.41631 1.000 33.37826 287 ALA A CA 1
ATOM 655 C C . ALA A 1 87 ? -10.90439 38.12817 27.59057 1.000 33.80958 287 ALA A C 1
ATOM 656 O O . ALA A 1 87 ? -11.79845 38.75889 28.17224 1.000 34.02091 287 ALA A O 1
ATOM 658 N N . ALA A 1 88 ? -10.76481 38.15963 26.26388 1.000 32.16351 288 ALA A N 1
ATOM 659 C CA . ALA A 1 88 ? -11.74035 38.88969 25.46605 1.000 33.43936 288 ALA A CA 1
ATOM 660 C C . ALA A 1 88 ? -13.12517 38.25446 25.53037 1.000 33.58501 288 ALA A C 1
ATOM 661 O O . ALA A 1 88 ? -14.09018 38.89403 25.10117 1.000 32.61229 288 ALA A O 1
ATOM 663 N N . ASN A 1 89 ? -13.23265 37.03150 26.05824 1.000 33.63752 289 ASN A N 1
ATOM 664 C CA . ASN A 1 89 ? -14.51310 36.37006 26.30045 1.000 34.24116 289 ASN A CA 1
ATOM 665 C C . ASN A 1 89 ? -15.14863 36.77875 27.62802 1.000 37.82397 289 ASN A C 1
ATOM 666 O O . ASN A 1 89 ? -16.31250 36.42731 27.87764 1.000 37.61487 289 ASN A O 1
ATOM 671 N N . PHE A 1 90 ? -14.42833 37.50632 28.48210 1.000 33.24818 290 PHE A N 1
ATOM 672 C CA . PHE A 1 90 ? -14.97653 37.91595 29.77190 1.000 36.00940 290 PHE A CA 1
ATOM 673 C C . PHE A 1 90 ? -16.09407 38.93905 29.58397 1.000 34.61731 290 PHE A C 1
ATOM 674 O O . PHE A 1 90 ? -16.01767 39.82558 28.72407 1.000 34.69732 290 PHE A O 1
ATOM 682 N N . VAL A 1 91 ? -17.14870 38.82733 30.40404 1.000 39.85056 291 VAL A N 1
ATOM 683 C CA . VAL A 1 91 ? -18.30909 39.68104 30.27224 1.000 42.14915 291 VAL A CA 1
ATOM 684 C C . VAL A 1 91 ? -18.66280 40.45857 31.53810 1.000 47.13643 291 VAL A C 1
ATOM 685 O O . VAL A 1 91 ? -19.37466 41.46978 31.44458 1.000 45.17786 291 VAL A O 1
ATOM 689 N N . TYR A 1 92 ? -18.20639 40.03176 32.71755 1.000 44.18849 292 TYR A N 1
ATOM 690 C CA . TYR A 1 92 ? -18.60557 40.66337 33.96909 1.000 47.75087 292 TYR A CA 1
ATOM 691 C C . TYR A 1 92 ? -17.67640 41.82408 34.32091 1.000 53.89417 292 TYR A C 1
ATOM 692 O O . TYR A 1 92 ? -16.64568 42.05090 33.68730 1.000 53.73816 292 TYR A O 1
ATOM 701 N N . ILE A 1 93 ? -18.05651 42.57246 35.35597 1.000 51.44870 293 ILE A N 1
ATOM 702 C CA . ILE A 1 93 ? -17.46948 43.89425 35.55684 1.000 52.53790 293 ILE A CA 1
ATOM 703 C C . ILE A 1 93 ? -16.01976 43.79240 36.03959 1.000 53.66446 293 ILE A C 1
ATOM 704 O O . ILE A 1 93 ? -15.15888 44.58485 35.62899 1.000 51.65805 293 ILE A O 1
ATOM 709 N N . ASN A 1 94 ? -15.72061 42.81107 36.89527 1.000 53.58380 294 ASN A N 1
ATOM 710 C CA . ASN A 1 94 ? -14.37274 42.67632 37.43477 1.000 55.39485 294 ASN A CA 1
ATOM 711 C C . ASN A 1 94 ? -13.42053 42.04485 36.42265 1.000 51.13499 294 ASN A C 1
ATOM 712 O O . ASN A 1 94 ? -12.28829 42.51498 36.26022 1.000 51.56634 294 ASN A O 1
ATOM 717 N N . ASP A 1 95 ? -13.85662 40.99515 35.71922 1.000 47.47065 295 ASP A N 1
ATOM 718 C CA . ASP A 1 95 ? -12.93731 40.32961 34.81044 1.000 46.08191 295 ASP A CA 1
ATOM 719 C C . ASP A 1 95 ? -12.75609 41.08712 33.50020 1.000 44.43760 295 ASP A C 1
ATOM 720 O O . ASP A 1 95 ? -11.72667 40.90315 32.84438 1.000 40.25211 295 ASP A O 1
ATOM 725 N N . THR A 1 96 ? -13.69680 41.95948 33.11304 1.000 44.11811 296 THR A N 1
ATOM 726 C CA . THR A 1 96 ? -13.40089 42.84080 31.98803 1.000 38.62333 296 THR A CA 1
ATOM 727 C C . THR A 1 96 ? -12.32940 43.85462 32.36660 1.000 41.98837 296 THR A C 1
ATOM 728 O O . THR A 1 96 ? -11.54928 44.28085 31.50849 1.000 41.08565 296 THR A O 1
ATOM 732 N N . HIS A 1 97 ? -12.27194 44.24726 33.64323 1.000 41.61424 297 HIS A N 1
ATOM 733 C CA . HIS A 1 97 ? -11.19246 45.11678 34.09305 1.000 42.77982 297 HIS A CA 1
ATOM 734 C C . HIS A 1 97 ? -9.84369 44.40917 33.99629 1.000 35.91527 297 HIS A C 1
ATOM 735 O O . HIS A 1 97 ? -8.84570 45.01808 33.59157 1.000 41.91112 297 HIS A O 1
ATOM 742 N N . ALA A 1 98 ? -9.79305 43.13517 34.38473 1.000 40.90109 298 ALA A N 1
ATOM 743 C CA . ALA A 1 98 ? -8.57582 42.34968 34.18464 1.000 36.82598 298 ALA A CA 1
ATOM 744 C C . ALA A 1 98 ? -8.18030 42.31771 32.71342 1.000 39.42293 298 ALA A C 1
ATOM 745 O O . ALA A 1 98 ? -7.00298 42.47866 32.37455 1.000 35.33243 298 ALA A O 1
ATOM 747 N N . LYS A 1 99 ? -9.14591 42.10184 31.81978 1.000 33.81802 299 LYS A N 1
ATOM 748 C CA . LYS A 1 99 ? -8.82683 42.11974 30.39397 1.000 36.33192 299 LYS A CA 1
ATOM 749 C C . LYS A 1 99 ? -8.22809 43.46080 29.97624 1.000 36.24200 299 LYS A C 1
ATOM 750 O O . LYS A 1 99 ? -7.28004 43.51316 29.17844 1.000 31.49571 299 LYS A O 1
ATOM 756 N N . ARG A 1 100 ? -8.76970 44.56732 30.49214 1.000 30.54372 300 ARG A N 1
ATOM 757 C CA . ARG A 1 100 ? -8.23523 45.86631 30.11313 1.000 30.78484 300 ARG A CA 1
ATOM 758 C C . ARG A 1 100 ? -6.79559 46.03997 30.59243 1.000 35.80888 300 ARG A C 1
ATOM 759 O O . ARG A 1 100 ? -5.95761 46.59504 29.87288 1.000 32.89140 300 ARG A O 1
ATOM 767 N N . LYS A 1 101 ? -6.48787 45.56691 31.79965 1.000 34.95442 301 LYS A N 1
ATOM 768 C CA . LYS A 1 101 ? -5.11385 45.67593 32.28612 1.000 34.99026 301 LYS A CA 1
ATOM 769 C C . LYS A 1 101 ? -4.16513 44.83805 31.43619 1.000 31.66040 301 LYS A C 1
ATOM 770 O O . LYS A 1 101 ? -3.05308 45.27039 31.12756 1.000 31.79734 301 LYS A O 1
ATOM 776 N N . LEU A 1 102 ? -4.60004 43.63965 31.04503 1.000 30.80809 302 LEU A N 1
ATOM 777 C CA . LEU A 1 102 ? -3.75743 42.76616 30.23764 1.000 30.03340 302 LEU A CA 1
ATOM 778 C C . LEU A 1 102 ? -3.46580 43.37254 28.86917 1.000 31.15239 302 LEU A C 1
ATOM 779 O O . LEU A 1 102 ? -2.34983 43.25419 28.35838 1.000 29.80533 302 LEU A O 1
ATOM 784 N N . GLU A 1 103 ? -4.45214 44.02027 28.24868 1.000 30.50787 303 GLU A N 1
ATOM 785 C CA . GLU A 1 103 ? -4.18370 44.67893 26.97499 1.000 34.32229 303 GLU A CA 1
ATOM 786 C C . GLU A 1 103 ? -3.17985 45.81392 27.13737 1.000 35.11261 303 GLU A C 1
ATOM 787 O O . GLU A 1 103 ? -2.31532 46.01641 26.27544 1.000 34.49225 303 GLU A O 1
ATOM 793 N N . ASN A 1 104 ? -3.27146 46.55936 28.24062 1.000 33.42903 304 ASN A N 1
ATOM 794 C CA . ASN A 1 104 ? -2.28537 47.60115 28.50042 1.000 32.05421 304 ASN A CA 1
ATOM 795 C C . ASN A 1 104 ? -0.89826 46.99782 28.64201 1.000 32.69756 304 ASN A C 1
ATOM 796 O O . ASN A 1 104 ? 0.08693 47.54654 28.12920 1.000 34.91334 304 ASN A O 1
ATOM 801 N N . ILE A 1 105 ? -0.80961 45.85238 29.31339 1.000 31.73924 305 ILE A N 1
ATOM 802 C CA . ILE A 1 105 ? 0.48209 45.20473 29.52669 1.000 30.60614 305 ILE A CA 1
ATOM 803 C C . ILE A 1 105 ? 1.03829 44.65753 28.21851 1.000 31.91820 305 ILE A C 1
ATOM 804 O O . ILE A 1 105 ? 2.24306 44.75077 27.95563 1.000 29.70394 305 ILE A O 1
ATOM 809 N N . GLU A 1 106 ? 0.17723 44.07230 27.38275 1.000 29.66674 306 GLU A N 1
ATOM 810 C CA . GLU A 1 106 ? 0.61289 43.63242 26.06005 1.000 31.65962 306 GLU A CA 1
ATOM 811 C C . GLU A 1 106 ? 1.28233 44.76441 25.29593 1.000 31.41860 306 GLU A C 1
ATOM 812 O O . GLU A 1 106 ? 2.36821 44.58641 24.73824 1.000 36.20871 306 GLU A O 1
ATOM 818 N N . ALA A 1 107 ? 0.65189 45.94454 25.26744 1.000 30.74409 307 ALA A N 1
ATOM 819 C CA . ALA A 1 107 ? 1.22881 47.06930 24.53516 1.000 34.04723 307 ALA A CA 1
ATOM 820 C C . ALA A 1 107 ? 2.57651 47.48591 25.12503 1.000 36.46507 307 ALA A C 1
ATOM 821 O O . ALA A 1 107 ? 3.52476 47.78374 24.38457 1.000 36.44598 307 ALA A O 1
ATOM 823 N N . GLU A 1 108 ? 2.68687 47.49101 26.45733 1.000 34.03853 308 GLU A N 1
ATOM 824 C CA . GLU A 1 108 ? 3.95713 47.83614 27.09593 1.000 34.69753 308 GLU A CA 1
ATOM 825 C C . GLU A 1 108 ? 5.05086 46.84166 26.72992 1.000 34.62706 308 GLU A C 1
ATOM 826 O O . GLU A 1 108 ? 6.20030 47.23640 26.48813 1.000 34.02776 308 GLU A O 1
ATOM 832 N N . ILE A 1 109 ? 4.72022 45.54468 26.68036 1.000 29.92075 309 ILE A N 1
ATOM 833 C CA . ILE A 1 109 ? 5.72913 44.54017 26.32379 1.000 29.45325 309 ILE A CA 1
ATOM 834 C C . ILE A 1 109 ? 6.27428 44.81479 24.93028 1.000 33.04339 309 ILE A C 1
ATOM 835 O O . ILE A 1 109 ? 7.48480 44.70507 24.68063 1.000 33.77413 309 ILE A O 1
ATOM 840 N N . LYS A 1 110 ? 5.39663 45.21482 24.00551 1.000 33.99533 310 LYS A N 1
ATOM 841 C CA . LYS A 1 110 ? 5.85950 45.52148 22.65955 1.000 34.21201 310 LYS A CA 1
ATOM 842 C C . LYS A 1 110 ? 6.80361 46.71453 22.66576 1.000 34.47931 310 LYS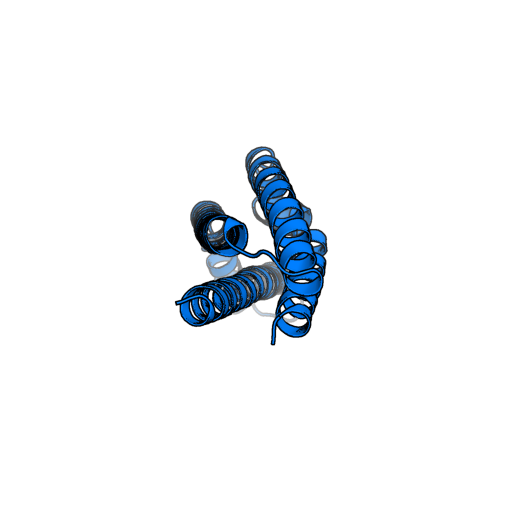 A C 1
ATOM 843 O O . LYS A 1 110 ? 7.79980 46.72683 21.93216 1.000 40.14781 310 LYS A O 1
ATOM 849 N N . THR A 1 111 ? 6.52919 47.70655 23.51447 1.000 34.49315 311 THR A N 1
ATOM 850 C CA . THR A 1 111 ? 7.41504 48.86408 23.63126 1.000 34.94579 311 THR A CA 1
ATOM 851 C C . THR A 1 111 ? 8.78350 48.46308 24.17215 1.000 35.55375 311 THR A C 1
ATOM 852 O O . THR A 1 111 ? 9.81855 48.95950 23.70773 1.000 38.83826 311 THR A O 1
ATOM 856 N N . LEU A 1 112 ? 8.80661 47.55696 25.14849 1.000 34.83310 312 LEU A N 1
ATOM 857 C CA . LEU A 1 112 ? 10.07609 47.08060 25.69623 1.000 33.08997 312 LEU A CA 1
ATOM 858 C C . LEU A 1 112 ? 10.86628 46.27978 24.67118 1.000 38.49148 312 LEU A C 1
ATOM 859 O O . LEU A 1 112 ? 12.09733 46.38053 24.61297 1.000 35.82909 312 LEU A O 1
ATOM 864 N N . ILE A 1 113 ? 10.18765 45.45099 23.87097 1.000 35.89810 313 ILE A N 1
ATOM 865 C CA . ILE A 1 113 ? 10.88888 44.67365 22.85463 1.000 35.74760 313 ILE A CA 1
ATOM 866 C C . ILE A 1 113 ? 11.52237 45.60593 21.83139 1.000 43.06337 313 ILE A C 1
ATOM 867 O O . ILE A 1 113 ? 12.62344 45.34741 21.32770 1.000 44.13824 313 ILE A O 1
ATOM 872 N N . ALA A 1 114 ? 10.84817 46.72063 21.54087 1.000 37.61737 314 ALA A N 1
ATOM 873 C CA . ALA A 1 114 ? 11.40870 47.73266 20.65408 1.000 43.66249 314 ALA A CA 1
ATOM 874 C C . ALA A 1 114 ? 12.58846 48.44665 21.30392 1.000 44.90659 314 ALA A C 1
ATOM 875 O O . ALA A 1 114 ? 13.57896 48.74930 20.62730 1.000 46.60519 314 ALA A O 1
ATOM 877 N N . LYS A 1 115 ? 12.49878 48.73177 22.61162 1.000 44.25701 315 LYS A N 1
ATOM 878 C CA . LYS A 1 115 ? 13.60862 49.36977 23.32183 1.000 48.20053 315 LYS A CA 1
ATOM 879 C C . LYS A 1 115 ? 14.84252 48.47941 23.32897 1.000 45.21876 315 LYS A C 1
ATOM 880 O O . LYS A 1 115 ? 15.96766 48.96807 23.18138 1.000 50.61075 315 LYS A O 1
ATOM 886 N N . ILE A 1 116 ? 14.65221 47.16882 23.50680 1.000 37.73527 316 ILE A N 1
ATOM 887 C CA . ILE A 1 116 ? 15.77506 46.23262 23.51681 1.000 44.44683 316 ILE A CA 1
ATOM 888 C C . ILE A 1 116 ? 16.47346 46.21290 22.16422 1.000 51.07946 316 ILE A C 1
ATOM 889 O O . ILE A 1 116 ? 17.69817 46.05704 22.08891 1.000 49.08221 316 ILE A O 1
ATOM 894 N N . LYS A 1 117 ? 15.71493 46.38072 21.07818 1.000 50.52816 317 LYS A N 1
ATOM 895 C CA . LYS A 1 117 ? 16.30801 46.34344 19.74422 1.000 52.79043 317 LYS A CA 1
ATOM 896 C C . LYS A 1 117 ? 17.24552 47.52177 19.50726 1.000 52.06161 317 LYS A C 1
ATOM 897 O O . LYS A 1 117 ? 18.28177 47.36904 18.85155 1.000 58.97816 317 LYS A O 1
ATOM 903 N N . GLU A 1 118 ? 16.92037 48.69477 20.04627 1.000 51.73108 318 GLU A N 1
ATOM 904 C CA . GLU A 1 118 ? 17.70955 49.89567 19.79596 1.000 56.49770 318 GLU A CA 1
ATOM 905 C C . GLU A 1 118 ? 18.92751 50.02945 20.72045 1.000 59.30072 318 GLU A C 1
ATOM 906 O O . GLU A 1 118 ? 19.53197 51.11019 20.76879 1.000 60.92907 318 GLU A O 1
ATOM 912 N N . GLN A 1 119 ? 19.31228 48.96912 21.43012 1.000 55.90095 319 GLN A N 1
ATOM 913 C CA . GLN A 1 119 ? 20.44151 48.99557 22.35646 1.000 54.13747 319 GLN A CA 1
ATOM 914 C C . GLN A 1 119 ? 21.45554 47.94635 21.91636 1.000 55.28634 319 GLN A C 1
ATOM 915 O O . GLN A 1 119 ? 21.20582 46.74489 22.03826 1.000 56.02151 319 GLN A O 1
ATOM 921 N N . SER A 1 120 ? 22.60692 48.39825 21.42025 1.000 55.05155 320 SER A N 1
ATOM 922 C CA . SER A 1 120 ? 23.65421 47.46422 21.02208 1.000 54.15962 320 SER A CA 1
ATOM 923 C C . SER A 1 120 ? 24.24525 46.74131 22.22817 1.000 50.44976 320 SER A C 1
ATOM 924 O O . SER A 1 120 ? 24.56024 45.54833 22.15082 1.000 55.11050 320 SER A O 1
ATOM 927 N N . ASN A 1 121 ? 24.39373 47.44681 23.34476 1.000 51.59558 321 ASN A N 1
ATOM 928 C CA . ASN A 1 121 ? 25.04141 46.89080 24.52471 1.000 49.00462 321 ASN A CA 1
ATOM 929 C C . ASN A 1 121 ? 24.03588 46.09003 25.34649 1.000 43.94643 321 ASN A C 1
ATOM 930 O O . ASN A 1 121 ? 22.99080 46.62010 25.73583 1.000 44.32737 321 ASN A O 1
ATOM 935 N N . LEU A 1 122 ? 24.36236 44.81994 25.62151 1.000 45.26435 322 LEU A N 1
ATOM 936 C CA . LEU A 1 122 ? 23.40619 43.92041 26.27287 1.000 42.71848 322 LEU A CA 1
ATOM 937 C C . LEU A 1 122 ? 23.05194 44.39797 27.67610 1.000 43.32373 322 LEU A C 1
ATOM 938 O O . LEU A 1 122 ? 21.87697 44.40583 28.06319 1.000 38.94682 322 LEU A O 1
ATOM 943 N N . TYR A 1 123 ? 24.05599 44.77808 28.47007 1.000 41.43045 323 TYR A N 1
ATOM 944 C CA . TYR A 1 123 ? 23.75190 45.25699 29.81316 1.000 41.91209 323 TYR A CA 1
ATOM 945 C C . TYR A 1 123 ? 22.86981 46.49928 29.76513 1.000 42.03673 323 TYR A C 1
ATOM 946 O O . TYR A 1 123 ? 21.96075 46.65917 30.58847 1.000 41.28037 323 TYR A O 1
ATOM 955 N N . GLU A 1 124 ? 23.12172 47.38786 28.80249 1.000 41.57591 324 GLU A N 1
ATOM 956 C CA . GLU A 1 124 ? 22.27534 48.56093 28.63869 1.000 44.57276 324 GLU A CA 1
ATOM 957 C C . GLU A 1 124 ? 20.85471 48.17129 28.25093 1.000 38.07403 324 GLU A C 1
ATOM 958 O O . GLU A 1 124 ? 19.90200 48.85376 28.63882 1.000 40.13616 324 GLU A O 1
ATOM 964 N N . ALA A 1 125 ? 20.70242 47.10338 27.46773 1.000 38.75265 325 ALA A N 1
ATOM 965 C CA . ALA A 1 125 ? 19.36765 46.63379 27.09682 1.000 38.41731 325 ALA A CA 1
ATOM 966 C C . ALA A 1 125 ? 18.59027 46.18505 28.32970 1.000 35.27785 325 ALA A C 1
ATOM 967 O O . ALA A 1 125 ? 17.43285 46.57985 28.52641 1.000 37.52899 325 ALA A O 1
ATOM 969 N N . TYR A 1 126 ? 19.22436 45.38088 29.18757 1.000 33.55919 326 TYR A N 1
ATOM 970 C CA . TYR A 1 126 ? 18.61127 44.99911 30.45896 1.000 35.44155 326 TYR A CA 1
ATOM 971 C C . TYR A 1 126 ? 18.26355 46.22893 31.28760 1.000 37.46787 326 TYR A C 1
ATOM 972 O O . TYR A 1 126 ? 17.13802 46.36027 31.77807 1.000 35.09675 326 TYR A O 1
ATOM 981 N N . LYS A 1 127 ? 19.21480 47.16202 31.43561 1.000 34.94648 327 LYS A N 1
ATOM 982 C CA . LYS A 1 127 ? 18.95295 48.36527 32.22091 1.000 39.23048 327 LYS A CA 1
ATOM 983 C C . LYS A 1 127 ? 17.75812 49.14686 31.68928 1.000 39.54720 327 LYS A C 1
ATOM 984 O O . LYS A 1 127 ? 17.01849 49.75998 32.46573 1.000 42.53741 327 LYS A O 1
ATOM 990 N N . ALA A 1 128 ? 17.54028 49.12648 30.37731 1.000 39.51725 328 ALA A N 1
ATOM 991 C CA . ALA A 1 128 ? 16.39857 49.82767 29.81426 1.000 40.66600 328 ALA A CA 1
ATOM 992 C C . ALA A 1 128 ? 15.05102 49.23409 30.23100 1.000 40.22316 328 ALA A C 1
ATOM 993 O O . ALA A 1 128 ? 14.04103 49.94252 30.15549 1.000 37.35383 328 ALA A O 1
ATOM 995 N N . ILE A 1 129 ? 14.98335 47.96630 30.64827 1.000 32.71397 329 ILE A N 1
ATOM 996 C CA . ILE A 1 129 ? 13.68449 47.33531 30.84470 1.000 28.48710 329 ILE A CA 1
ATOM 997 C C . ILE A 1 129 ? 13.43451 46.83772 32.25762 1.000 27.02666 329 ILE A C 1
ATOM 998 O O . ILE A 1 129 ? 12.32054 46.40722 32.55618 1.000 28.21028 329 ILE A O 1
ATOM 1003 N N . VAL A 1 130 ? 14.42241 46.90353 33.16393 1.000 32.21680 330 VAL A N 1
ATOM 1004 C CA . VAL A 1 130 ? 14.25705 46.23433 34.45600 1.000 27.96093 330 VAL A CA 1
ATOM 1005 C C . VAL A 1 130 ? 13.15138 46.88359 35.29234 1.000 27.41095 330 VAL A C 1
ATOM 1006 O O . VAL A 1 130 ? 12.31516 46.18879 35.88031 1.000 27.62753 330 VAL A O 1
ATOM 1010 N N . THR A 1 131 ? 13.12361 48.22194 35.36120 1.000 27.57829 331 THR A N 1
ATOM 1011 C CA . THR A 1 131 ? 12.06343 48.86653 36.13034 1.000 27.60024 331 THR A CA 1
ATOM 1012 C C . THR A 1 131 ? 10.68920 48.51448 35.58017 1.000 24.82805 331 THR A C 1
ATOM 1013 O O . THR A 1 131 ? 9.77915 48.17311 36.34315 1.000 26.44097 331 THR A O 1
ATOM 1017 N N . SER A 1 132 ? 10.53439 48.54660 34.24874 1.000 28.06165 332 SER A N 1
ATOM 1018 C CA . SER A 1 132 ? 9.23655 48.27503 33.63638 1.000 31.45294 332 SER A CA 1
ATOM 1019 C C . SER A 1 132 ? 8.75666 46.85786 33.91870 1.000 27.07321 332 SER A C 1
ATOM 1020 O O . SER A 1 132 ? 7.57411 46.64616 34.22188 1.000 28.72493 332 SER A O 1
ATOM 1023 N N . ILE A 1 133 ? 9.65250 45.86261 33.83341 1.000 29.46081 333 ILE A N 1
ATOM 1024 C CA . ILE A 1 133 ? 9.16010 44.50977 34.04861 1.000 26.01629 333 ILE A CA 1
ATOM 1025 C C . ILE A 1 133 ? 8.86360 44.25789 35.51814 1.000 22.47800 333 ILE A C 1
ATOM 1026 O O . ILE A 1 133 ? 7.97544 43.46215 35.84152 1.000 25.37213 333 ILE A O 1
ATOM 1031 N N . LEU A 1 134 ? 9.57967 44.90816 36.42904 1.000 24.58538 334 LEU A N 1
ATOM 1032 C CA . LEU A 1 134 ? 9.27087 44.72856 37.84069 1.000 23.43390 334 LEU A CA 1
ATOM 1033 C C . LEU A 1 134 ? 7.88560 45.28922 38.15214 1.000 26.22610 334 LEU A C 1
ATOM 1034 O O . LEU A 1 134 ? 7.10617 44.66435 38.87419 1.000 27.47804 334 LEU A O 1
ATOM 1039 N N . LEU A 1 135 ? 7.56043 46.45095 37.57696 1.000 27.06979 335 LEU A N 1
ATOM 1040 C CA . LEU A 1 135 ? 6.22468 47.00934 37.76689 1.000 30.12115 335 LEU A CA 1
ATOM 1041 C C . LEU A 1 135 ? 5.15886 46.13969 37.10025 1.000 31.97918 335 LEU A C 1
ATOM 1042 O O . LEU A 1 135 ? 4.06263 45.94583 37.64735 1.000 30.76956 335 LEU A O 1
ATOM 1047 N N . MET A 1 136 ? 5.46331 45.64044 35.90441 1.000 28.82936 336 MET A N 1
ATOM 1048 C CA . MET A 1 136 ? 4.56192 44.75985 35.17521 1.000 29.72377 336 MET A CA 1
ATOM 1049 C C . MET A 1 136 ? 4.24269 43.49405 35.96530 1.000 30.60972 336 MET A C 1
ATOM 1050 O O . MET A 1 136 ? 3.08771 43.05211 36.00645 1.000 32.50848 336 MET A O 1
ATOM 1055 N N . ARG A 1 137 ? 5.25265 42.88402 36.59942 1.000 27.05098 337 ARG A N 1
ATOM 1056 C CA . ARG A 1 137 ? 4.98173 41.70451 37.41704 1.000 27.34111 337 ARG A CA 1
ATOM 1057 C C . ARG A 1 137 ? 3.99690 42.02599 38.53507 1.000 31.49390 337 ARG A C 1
ATOM 1058 O O . ARG A 1 137 ? 3.10603 41.22466 38.83507 1.000 35.55193 337 ARG A O 1
ATOM 1066 N N . ASP A 1 138 ? 4.14913 43.19503 39.16169 1.000 32.67136 338 ASP A N 1
ATOM 1067 C CA . ASP A 1 138 ? 3.20707 43.60973 40.19919 1.000 36.79372 338 ASP A CA 1
ATOM 1068 C C . ASP A 1 138 ? 1.80595 43.78644 39.62564 1.000 37.77572 338 ASP A C 1
ATOM 1069 O O . ASP A 1 138 ? 0.82161 43.33191 40.22252 1.000 37.10959 338 ASP A O 1
ATOM 1074 N N . SER A 1 139 ? 1.69941 44.41381 38.45190 1.000 36.78940 339 SER A N 1
ATOM 1075 C CA . SER A 1 139 ? 0.38769 44.58154 37.82279 1.000 39.50220 339 SER A CA 1
ATOM 1076 C C . SER A 1 139 ? -0.23590 43.23620 37.47714 1.000 40.83367 339 SER A C 1
ATOM 1077 O O . SER A 1 139 ? -1.44823 43.04291 37.63949 1.000 35.82859 339 SER A O 1
ATOM 1080 N N . LEU A 1 140 ? 0.57006 42.28974 36.98707 1.000 32.70954 340 LEU A N 1
ATOM 1081 C CA . LEU A 1 140 ? 0.05269 40.95404 36.71639 1.000 33.25884 340 LEU A CA 1
ATOM 1082 C C . LEU A 1 140 ? -0.42554 40.26619 37.98943 1.000 39.57892 340 LEU A C 1
ATOM 1083 O O . LEU A 1 140 ? -1.38891 39.49231 37.94987 1.000 41.00369 340 LEU A O 1
ATOM 1088 N N . LYS A 1 141 ? 0.23457 40.52890 39.11977 1.000 38.36124 341 LYS A N 1
ATOM 1089 C CA . LYS A 1 141 ? -0.22845 39.98247 40.39105 1.000 41.34824 341 LYS A CA 1
ATOM 1090 C C . LYS A 1 141 ? -1.58932 40.55889 40.76961 1.000 43.97310 341 LYS A C 1
ATOM 1091 O O . LYS A 1 141 ? -2.44206 39.84705 41.31523 1.000 46.09576 341 LYS A O 1
ATOM 1097 N N . GLU A 1 142 ? -1.80336 41.84833 40.49363 1.000 42.54331 342 GLU A N 1
ATOM 1098 C CA . GLU A 1 142 ? -3.12676 42.44384 40.67836 1.000 46.91582 342 GLU A CA 1
ATOM 1099 C C . GLU A 1 142 ? -4.17209 41.74777 39.81659 1.000 48.80991 342 GLU A C 1
ATOM 1100 O O . GLU A 1 142 ? -5.28670 41.47012 40.28022 1.000 50.12300 342 GLU A O 1
ATOM 1106 N N . VAL A 1 143 ? -3.83409 41.47418 38.55195 1.000 44.17549 343 VAL A N 1
ATOM 1107 C CA . VAL A 1 143 ? -4.75794 40.78607 37.65322 1.000 45.12319 343 VAL A CA 1
ATOM 1108 C C . VAL A 1 143 ? -5.20040 39.46628 38.26076 1.000 52.00517 343 VAL A C 1
ATOM 1109 O O . VAL A 1 143 ? -6.39186 39.12519 38.25200 1.000 50.84897 343 VAL A O 1
ATOM 1113 N N . GLN A 1 144 ? -4.24890 38.70801 38.80990 1.000 47.01935 344 GLN A N 1
ATOM 1114 C CA . GLN A 1 144 ? -4.57950 37.42712 39.41750 1.000 52.40918 344 GLN A CA 1
ATOM 1115 C C . GLN A 1 144 ? -5.57690 37.58646 40.55471 1.000 57.25520 344 GLN A C 1
ATOM 1116 O O . GLN A 1 144 ? -6.46236 36.74059 40.72104 1.000 62.34919 344 GLN A O 1
ATOM 1122 N N . GLY A 1 145 ? -5.46504 38.66115 41.33219 1.000 54.46103 345 GLY A N 1
ATOM 1123 C CA . GLY A 1 145 ? -6.41811 38.87370 42.41009 1.000 59.84857 345 GLY A CA 1
ATOM 1124 C C . GLY A 1 145 ? -7.78558 39.28348 41.91411 1.000 59.49304 345 GLY A C 1
ATOM 1125 O O . GLY A 1 145 ? -8.80989 38.90697 42.49797 1.000 61.60774 345 GLY A O 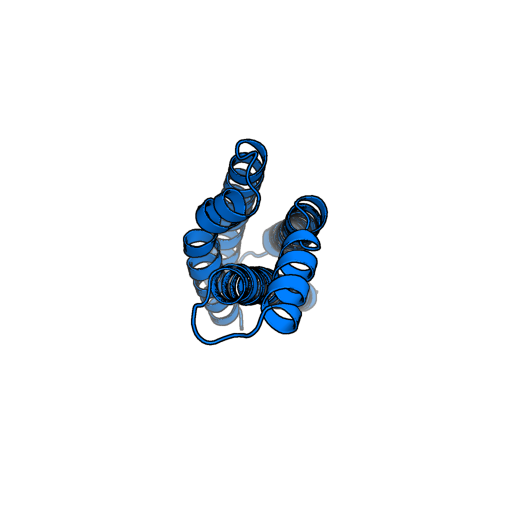1
ATOM 1126 N N . ILE A 1 146 ? -7.83176 40.06707 40.83050 1.000 56.47391 346 ILE A N 1
ATOM 1127 C CA . ILE A 1 146 ? -9.08438 40.59427 40.30359 1.000 56.63351 346 ILE A CA 1
ATOM 1128 C C . ILE A 1 146 ? -10.00447 39.47973 39.81929 1.000 58.95437 346 ILE A C 1
ATOM 1129 O O . ILE A 1 146 ? -11.23389 39.62203 39.85527 1.000 65.09733 346 ILE A O 1
ATOM 1134 N N . ILE A 1 147 ? -9.44604 38.35454 39.37787 1.000 60.80141 347 ILE A N 1
ATOM 1135 C CA . ILE A 1 147 ? -10.24681 37.27481 38.82142 1.000 62.62475 347 ILE A CA 1
ATOM 1136 C C . ILE A 1 147 ? -10.33719 36.05105 39.72752 1.000 67.21711 347 ILE A C 1
ATOM 1137 O O . ILE A 1 147 ? -11.26877 35.25115 39.56430 1.000 70.64090 347 ILE A O 1
ATOM 1142 N N . ASP A 1 148 ? -9.39657 35.86432 40.65168 1.000 66.58615 348 ASP A N 1
ATOM 1143 C CA . ASP A 1 148 ? -9.43390 34.70014 41.53417 1.000 69.43544 348 ASP A CA 1
ATOM 1144 C C . ASP A 1 148 ? -9.46717 35.12066 42.99916 1.000 71.21338 348 ASP A C 1
ATOM 1145 O O . ASP A 1 148 ? -8.48484 35.64217 43.52559 1.000 68.37930 348 ASP A O 1
#

Organism: Borreliella burgdorferi (strain ATCC 35210 / DSM 4680 / CIP 102532 / B31) (NCBI:txid224326)

Secondary structure (DSSP, 8-state):
-HHHHHHHHHHHHHHHHHHHHHHHHHHHHHHHHHHHHT-SSS-HHHHHHHHHHHTT--HHHHHHHHHHHHHHHHHHHHHHTT--SHHHHHHHHHHHHHHHHHHHHHHHHHT-SSHHHHHHHHHHHHHHHHHHHHHHHHHH-

Solvent-accessible surface area: 8194 Å² total; per-residue (Å²): 238,54,111,70,72,22,86,23,0,81,136,16,0,57,15,0,17,126,11,0,40,116,0,68,86,23,41,62,90,11,26,54,36,52,97,62,45,170,28,135,226,65,97,117,146,38,46,39,88,3,113,88,61,10,84,148,40,58,48,127,58,0,53,139,5,1,94,42,0,9,82,62,0,39,68,0,16,142,28,1,67,66,11,105,135,157,69,5,31,78,0,52,119,42,0,71,106,13,28,59,64,0,102,66,0,9,55,78,0,140,133,58,121,80,25,53,66,0,1,109,39,0,16,95,26,0,52,112,9,52,72,30,0,109,99,0,28,53,48,20,101